Protein AF-A0A2D4QZD1-F1 (afdb_monomer_lite)

Radius of gyration: 16.01 Å; chains: 1; bounding box: 32×24×40 Å

Foldseek 3Di:
DVCPVVVVVVVVVVVVLCVVLVPDVPSDDQADPQLPDPVQADPVSAGVPQRHHRRGDRNDD

Sequence (61 aa):
MNYLVPILLLVLAFAGIAVKILLKKNGEFAGTCASNNPMFQNDEGSCSFCGAKPNEQCKSD

pLDDT: mean 83.95, std 8.1, range [58.69, 96.31]

Structure (mmCIF, N/CA/C/O backbone):
data_AF-A0A2D4QZD1-F1
#
_entry.id   AF-A0A2D4QZD1-F1
#
loop_
_atom_site.group_PDB
_atom_site.id
_atom_site.type_symbol
_atom_site.label_atom_id
_atom_site.label_alt_id
_atom_site.label_comp_id
_atom_site.label_asym_id
_atom_site.label_entity_id
_atom_site.label_seq_id
_atom_site.pdbx_PDB_ins_code
_atom_site.Cartn_x
_atom_site.Cartn_y
_atom_site.Cartn_z
_atom_site.occupancy
_atom_site.B_iso_or_equiv
_atom_site.auth_seq_id
_atom_site.auth_comp_id
_atom_site.auth_asym_id
_atom_site.auth_atom_id
_atom_site.pdbx_PDB_model_num
ATOM 1 N N . MET A 1 1 ? 19.504 -8.587 -20.526 1.00 63.94 1 MET A N 1
ATOM 2 C CA . MET A 1 1 ? 18.066 -8.760 -20.844 1.00 63.94 1 MET A CA 1
ATOM 3 C C . MET A 1 1 ? 17.203 -9.192 -19.644 1.00 63.94 1 MET A C 1
ATOM 5 O O . MET A 1 1 ? 15.991 -9.156 -19.757 1.00 63.94 1 MET A O 1
ATOM 9 N N . ASN A 1 2 ? 17.764 -9.555 -18.479 1.00 79.69 2 ASN A N 1
ATOM 10 C CA . ASN A 1 2 ? 16.978 -10.095 -17.351 1.00 79.69 2 ASN A CA 1
ATOM 11 C C . ASN A 1 2 ? 16.272 -9.038 -16.468 1.00 79.69 2 ASN A C 1
ATOM 13 O O . ASN A 1 2 ? 15.493 -9.386 -15.591 1.00 79.69 2 ASN A O 1
ATOM 17 N N . TYR A 1 3 ? 16.549 -7.746 -16.678 1.00 88.06 3 TYR A N 1
ATOM 18 C CA . TYR A 1 3 ? 16.035 -6.658 -15.831 1.00 88.06 3 TYR A CA 1
ATOM 19 C C . TYR A 1 3 ? 14.802 -5.950 -16.407 1.00 88.06 3 TYR A C 1
ATOM 21 O O . TYR A 1 3 ? 14.157 -5.183 -15.703 1.00 88.06 3 TYR A O 1
ATOM 29 N N . LEU A 1 4 ? 14.432 -6.217 -17.664 1.00 93.62 4 LEU A N 1
ATOM 30 C CA . LEU A 1 4 ? 13.275 -5.565 -18.289 1.00 93.62 4 LEU A CA 1
ATOM 31 C C . LEU A 1 4 ? 11.958 -5.981 -17.630 1.00 93.62 4 LEU A C 1
ATOM 33 O O . LEU A 1 4 ? 11.101 -5.137 -17.405 1.00 93.62 4 LEU A O 1
ATOM 37 N N . VAL A 1 5 ? 11.819 -7.260 -17.274 1.00 94.56 5 VAL A N 1
ATOM 38 C CA . VAL A 1 5 ? 10.621 -7.786 -16.603 1.00 94.56 5 VAL A CA 1
ATOM 39 C C . VAL A 1 5 ? 10.411 -7.153 -15.219 1.00 94.56 5 VAL A C 1
ATOM 41 O O . VAL A 1 5 ? 9.325 -6.619 -14.993 1.00 94.56 5 VAL A O 1
ATOM 44 N N . PRO A 1 6 ? 11.398 -7.132 -14.296 1.00 94.88 6 PRO A N 1
ATOM 45 C CA . PRO A 1 6 ? 11.194 -6.492 -12.997 1.00 94.88 6 PRO A CA 1
ATOM 46 C C . PRO A 1 6 ? 10.980 -4.976 -13.110 1.00 94.88 6 PRO A C 1
ATOM 48 O O . PRO A 1 6 ? 10.141 -4.439 -12.392 1.00 94.88 6 PRO A O 1
ATOM 51 N N . ILE A 1 7 ? 11.664 -4.289 -14.035 1.00 96.31 7 ILE A N 1
ATOM 52 C CA . ILE A 1 7 ? 11.442 -2.851 -14.269 1.00 96.31 7 ILE A CA 1
ATOM 53 C C . ILE A 1 7 ? 10.018 -2.597 -14.776 1.00 96.31 7 ILE A C 1
ATOM 55 O O . ILE A 1 7 ? 9.340 -1.703 -14.272 1.00 96.31 7 ILE A O 1
ATOM 59 N N . LEU A 1 8 ? 9.538 -3.397 -15.732 1.00 95.88 8 LEU A N 1
ATOM 60 C CA . LEU A 1 8 ? 8.182 -3.281 -16.261 1.00 95.88 8 LEU A CA 1
ATOM 61 C C . LEU A 1 8 ? 7.133 -3.473 -15.158 1.00 95.88 8 LEU A C 1
ATOM 63 O O . LEU A 1 8 ? 6.220 -2.660 -15.039 1.00 95.88 8 LEU A O 1
ATOM 67 N N . LEU A 1 9 ? 7.279 -4.508 -14.324 1.00 95.56 9 LEU A N 1
ATOM 68 C CA . LEU A 1 9 ? 6.365 -4.760 -13.206 1.00 95.56 9 LEU A CA 1
ATOM 69 C C . LEU A 1 9 ? 6.369 -3.616 -12.186 1.00 95.56 9 LEU A C 1
ATOM 71 O O . LEU A 1 9 ? 5.308 -3.238 -11.689 1.00 95.56 9 LEU A O 1
ATOM 75 N N . LEU A 1 10 ? 7.537 -3.032 -11.911 1.00 95.62 10 LEU A N 1
ATOM 76 C CA . LEU A 1 10 ? 7.653 -1.897 -11.002 1.00 95.62 10 LEU A CA 1
ATOM 77 C C . LEU A 1 10 ? 6.922 -0.664 -11.555 1.00 95.62 10 LEU A C 1
ATOM 79 O O . LEU A 1 10 ? 6.123 -0.057 -10.841 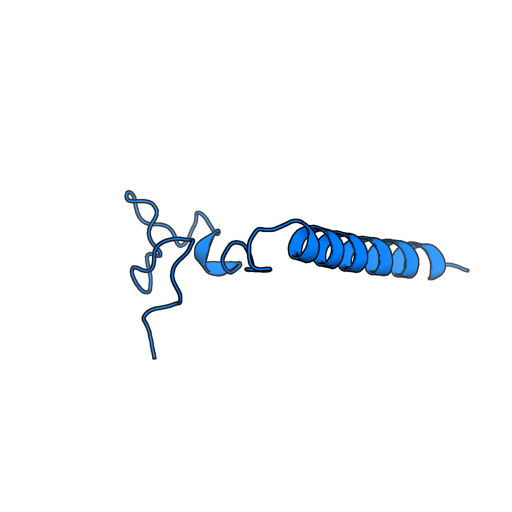1.00 95.62 10 LEU A O 1
ATOM 83 N N . VAL A 1 11 ? 7.129 -0.330 -12.834 1.00 96.31 11 VAL A N 1
ATOM 84 C CA . VAL A 1 11 ? 6.431 0.791 -13.490 1.00 96.31 11 VAL A CA 1
ATOM 85 C C . VAL A 1 11 ? 4.917 0.570 -13.489 1.00 96.31 11 VAL A C 1
ATOM 87 O O . VAL A 1 11 ? 4.173 1.496 -13.167 1.00 96.31 11 VAL A O 1
ATOM 90 N N . LEU A 1 12 ? 4.451 -0.647 -13.783 1.00 95.94 12 LEU A N 1
ATOM 91 C CA . LEU A 1 12 ? 3.022 -0.975 -13.758 1.00 95.94 12 LEU A CA 1
ATOM 92 C C . LEU A 1 12 ? 2.410 -0.811 -12.360 1.00 95.94 12 LEU A C 1
ATOM 94 O O . LEU A 1 12 ? 1.304 -0.282 -12.242 1.00 95.94 12 LEU A O 1
ATOM 98 N N . ALA A 1 13 ? 3.126 -1.200 -11.302 1.00 93.25 13 ALA A N 1
ATOM 99 C CA . ALA A 1 13 ? 2.661 -1.019 -9.929 1.00 93.25 13 ALA A CA 1
ATOM 100 C C . ALA A 1 13 ? 2.479 0.469 -9.577 1.00 93.25 13 ALA A C 1
ATOM 102 O O . ALA A 1 13 ? 1.417 0.866 -9.091 1.00 93.25 13 ALA A O 1
ATOM 103 N N . PHE A 1 14 ? 3.474 1.312 -9.878 1.00 92.75 14 PHE A N 1
ATOM 104 C CA . PHE A 1 14 ? 3.384 2.754 -9.625 1.00 92.75 14 PHE A CA 1
ATOM 105 C C . PHE A 1 14 ? 2.315 3.438 -10.483 1.00 92.75 14 PHE A C 1
ATOM 107 O O . PHE A 1 14 ? 1.562 4.269 -9.971 1.00 92.75 14 PHE A O 1
ATOM 114 N N . ALA A 1 15 ? 2.194 3.057 -11.758 1.00 93.88 15 ALA A N 1
ATOM 115 C CA . ALA A 1 15 ? 1.147 3.564 -12.640 1.00 93.88 15 ALA A CA 1
ATOM 116 C C . ALA A 1 15 ? -0.254 3.226 -12.102 1.00 93.88 15 ALA A C 1
ATOM 118 O O . ALA A 1 15 ? -1.127 4.094 -12.063 1.00 93.88 15 ALA A O 1
ATOM 119 N N . GLY A 1 16 ? -0.460 2.000 -11.610 1.00 90.50 16 GLY A N 1
ATOM 120 C CA . GLY A 1 16 ? -1.724 1.582 -11.002 1.00 90.50 16 GLY A CA 1
ATOM 121 C C . GLY A 1 16 ? -2.090 2.388 -9.750 1.00 90.50 16 GLY A C 1
ATOM 122 O O . GLY A 1 16 ? -3.240 2.803 -9.595 1.00 90.50 16 GLY A O 1
ATOM 123 N N . ILE A 1 17 ? -1.114 2.669 -8.879 1.00 88.25 17 ILE A N 1
ATOM 124 C CA . ILE A 1 17 ? -1.324 3.506 -7.686 1.00 88.25 17 ILE A CA 1
ATOM 125 C C . ILE A 1 17 ? -1.687 4.943 -8.092 1.00 88.25 17 ILE A C 1
ATOM 127 O O . ILE A 1 17 ? -2.633 5.508 -7.540 1.00 88.25 17 ILE A O 1
ATOM 131 N N . ALA A 1 18 ? -0.993 5.514 -9.080 1.00 88.12 18 ALA A N 1
ATOM 132 C CA . ALA A 1 18 ? -1.25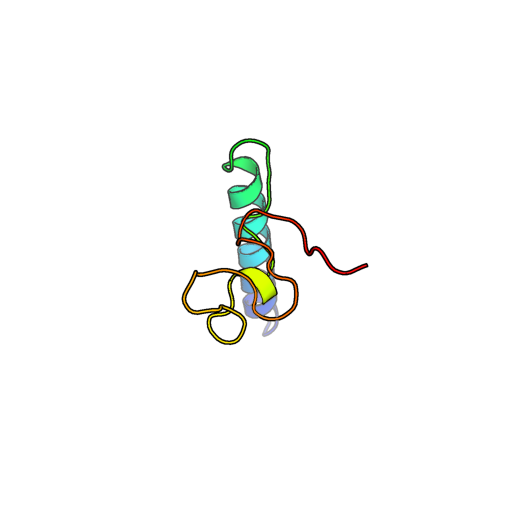3 6.870 -9.564 1.00 88.12 18 ALA A CA 1
ATOM 133 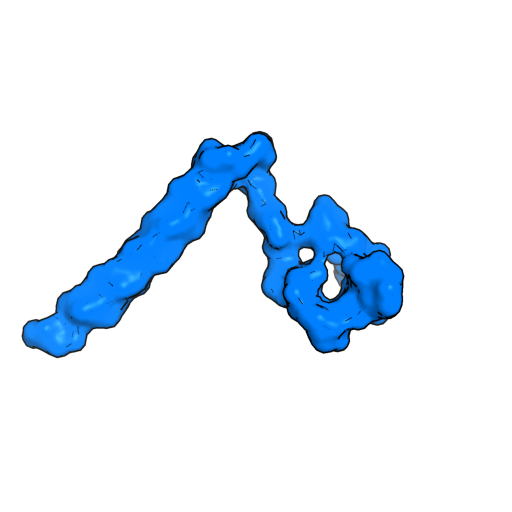C C . ALA A 1 18 ? -2.661 7.012 -10.165 1.00 88.12 18 ALA A C 1
ATOM 135 O O . ALA A 1 18 ? -3.400 7.928 -9.802 1.00 88.12 18 ALA A O 1
ATOM 136 N N . VAL A 1 19 ? -3.076 6.069 -11.019 1.00 89.31 19 VAL A N 1
ATOM 137 C CA . VAL A 1 19 ? -4.432 6.053 -11.595 1.00 89.31 19 VAL A CA 1
ATOM 138 C C . VAL A 1 19 ? -5.490 5.954 -10.496 1.00 89.31 19 VAL A C 1
ATOM 140 O O . VAL A 1 19 ? -6.486 6.675 -10.532 1.00 89.31 19 VAL A O 1
ATOM 143 N N . LYS A 1 20 ? -5.267 5.122 -9.473 1.00 83.88 20 LYS A N 1
ATOM 144 C CA . LYS A 1 20 ? -6.196 4.985 -8.343 1.00 83.88 20 LYS A CA 1
ATOM 145 C C . LYS A 1 20 ? -6.395 6.300 -7.578 1.00 83.88 20 LYS A C 1
ATOM 147 O O . LYS A 1 20 ? -7.509 6.563 -7.135 1.00 83.88 20 LYS A O 1
ATOM 152 N N . ILE A 1 21 ? -5.348 7.115 -7.428 1.00 84.56 21 ILE A N 1
ATOM 153 C CA . ILE A 1 21 ? -5.430 8.435 -6.779 1.00 84.56 21 ILE A CA 1
ATOM 154 C C . ILE A 1 21 ? -6.265 9.396 -7.631 1.00 84.56 21 ILE A C 1
ATOM 156 O O . ILE A 1 21 ? -7.162 10.043 -7.099 1.00 84.56 21 ILE A O 1
ATOM 160 N N . LEU A 1 22 ? -6.037 9.435 -8.949 1.00 84.12 22 LEU A N 1
ATOM 161 C CA . LEU A 1 22 ? -6.804 10.288 -9.869 1.00 84.12 22 LEU A CA 1
ATOM 162 C C . LEU A 1 22 ? -8.296 9.924 -9.912 1.00 84.12 22 LEU A C 1
ATOM 164 O O . LEU A 1 22 ? -9.143 10.800 -10.058 1.00 84.12 22 LEU A O 1
ATOM 168 N N . LEU A 1 23 ? -8.621 8.637 -9.773 1.00 87.12 23 LEU A N 1
ATOM 169 C CA . LEU A 1 23 ? -10.001 8.147 -9.758 1.00 87.12 23 LEU A CA 1
ATOM 170 C C . LEU A 1 23 ? -10.687 8.287 -8.391 1.00 87.12 23 LEU A C 1
ATOM 172 O O . LEU A 1 23 ? -11.903 8.105 -8.296 1.00 87.12 23 LEU A O 1
ATOM 176 N N . LYS A 1 24 ? -9.945 8.587 -7.321 1.00 78.94 24 LYS A N 1
ATOM 177 C CA . LYS A 1 24 ? -10.520 8.725 -5.984 1.00 78.94 24 LYS A CA 1
ATOM 178 C C . LYS A 1 24 ? -10.995 10.158 -5.752 1.00 78.94 24 LYS A C 1
ATOM 180 O O . LYS A 1 24 ? -10.304 11.125 -6.058 1.00 78.94 24 LYS A O 1
ATOM 185 N N . LYS A 1 25 ? -12.199 10.300 -5.188 1.00 68.06 25 LYS A N 1
ATOM 186 C CA . LYS A 1 25 ? -12.787 11.602 -4.845 1.00 68.06 25 LYS A CA 1
ATOM 187 C C . LYS A 1 25 ? -11.820 12.353 -3.915 1.00 68.06 25 LYS A C 1
ATOM 189 O O . LYS A 1 25 ? -11.372 11.779 -2.929 1.00 68.06 25 LYS A O 1
ATOM 194 N N . ASN A 1 26 ? -11.468 13.585 -4.288 1.00 74.88 26 ASN A N 1
ATOM 195 C CA . ASN A 1 26 ? -10.473 14.453 -3.636 1.00 74.88 26 ASN A CA 1
ATOM 196 C C . ASN A 1 26 ? -9.003 13.978 -3.674 1.00 74.88 26 ASN A C 1
ATOM 198 O O . ASN A 1 26 ? -8.169 14.559 -2.986 1.00 74.88 26 ASN A O 1
ATOM 202 N N . GLY A 1 27 ? -8.654 12.947 -4.452 1.00 71.88 27 GLY A N 1
ATOM 203 C CA . GLY A 1 27 ? -7.267 12.470 -4.544 1.00 71.88 27 GLY A CA 1
ATOM 204 C C . GLY A 1 27 ? -6.714 11.875 -3.241 1.00 71.88 27 GLY A C 1
ATOM 205 O O . GLY A 1 27 ? -5.503 11.750 -3.078 1.00 71.88 27 GLY A O 1
ATOM 206 N N . GLU A 1 28 ? -7.584 11.517 -2.294 1.00 76.81 28 GLU A N 1
ATOM 207 C CA . GLU A 1 28 ? -7.175 11.073 -0.961 1.00 76.81 28 GLU A CA 1
ATOM 208 C C . GLU A 1 28 ? -6.677 9.626 -0.982 1.00 76.81 28 GLU A C 1
ATOM 210 O O . GLU A 1 28 ? -7.327 8.729 -1.523 1.00 76.81 28 GLU A O 1
ATOM 215 N N . PHE A 1 29 ? -5.565 9.334 -0.313 1.00 76.38 29 PHE A N 1
ATOM 216 C CA . PHE A 1 29 ? -5.097 7.958 -0.148 1.00 76.38 29 PHE A CA 1
ATOM 217 C C . PHE A 1 29 ? -6.034 7.169 0.796 1.00 76.38 29 PHE A C 1
ATOM 219 O O . PHE A 1 29 ? -6.631 7.733 1.706 1.00 76.38 29 PHE A O 1
ATOM 226 N N . ALA A 1 30 ? -6.277 5.875 0.548 1.00 76.31 30 ALA A N 1
ATOM 227 C CA . ALA A 1 30 ? -7.280 5.070 1.278 1.00 76.31 30 ALA A CA 1
ATOM 228 C C . ALA A 1 30 ? -6.748 4.481 2.594 1.00 76.31 30 ALA A C 1
ATOM 230 O O . ALA A 1 30 ? -6.793 3.267 2.789 1.00 76.31 30 ALA A O 1
ATOM 231 N N . GLY A 1 31 ? -6.221 5.349 3.456 1.00 73.12 31 GLY A N 1
ATOM 232 C CA . GLY A 1 31 ? -5.588 4.947 4.710 1.00 73.12 31 GLY A CA 1
ATOM 233 C C . GLY A 1 31 ? -4.164 4.427 4.508 1.00 73.12 31 GLY A C 1
ATOM 234 O O . GLY A 1 31 ? -3.741 4.091 3.401 1.00 73.12 31 GLY A O 1
ATOM 235 N N . THR A 1 32 ? -3.389 4.394 5.584 1.00 77.00 32 THR A N 1
ATOM 236 C CA . THR A 1 32 ? -1.998 3.919 5.569 1.00 77.00 32 THR A CA 1
ATOM 237 C C . THR A 1 32 ? -1.931 2.402 5.758 1.00 77.00 32 THR A C 1
ATOM 239 O O . THR A 1 32 ? -2.890 1.771 6.205 1.00 77.00 32 THR A O 1
ATOM 242 N N . CYS A 1 33 ? -0.781 1.790 5.454 1.00 76.00 33 CYS A N 1
ATOM 243 C CA . CYS A 1 33 ? -0.576 0.353 5.669 1.00 76.00 33 CYS A CA 1
ATOM 244 C C . CYS A 1 33 ? -0.864 -0.074 7.118 1.00 76.00 33 CYS A C 1
ATOM 246 O O . CYS A 1 33 ? -1.397 -1.156 7.332 1.00 76.00 33 CYS A O 1
ATOM 248 N N . ALA A 1 34 ? -0.564 0.779 8.102 1.00 80.12 34 ALA A N 1
ATOM 249 C CA . ALA A 1 34 ? -0.849 0.497 9.507 1.00 80.12 34 ALA A CA 1
ATOM 250 C C . ALA A 1 34 ? -2.358 0.483 9.800 1.00 80.12 34 ALA A C 1
ATOM 252 O O . ALA A 1 34 ? -2.852 -0.438 10.439 1.00 80.12 34 ALA A O 1
ATOM 253 N N . SER A 1 35 ? -3.092 1.459 9.263 1.00 75.25 35 SER A N 1
ATOM 254 C CA . SER A 1 35 ? -4.544 1.610 9.425 1.00 75.25 35 SER A CA 1
ATOM 255 C C . SER A 1 35 ? -5.351 0.448 8.834 1.00 75.25 35 SER A C 1
ATOM 257 O O . SER A 1 35 ? -6.425 0.128 9.331 1.00 75.25 35 SER A O 1
ATOM 259 N N . ASN A 1 36 ? -4.861 -0.168 7.758 1.00 81.69 36 ASN A N 1
ATOM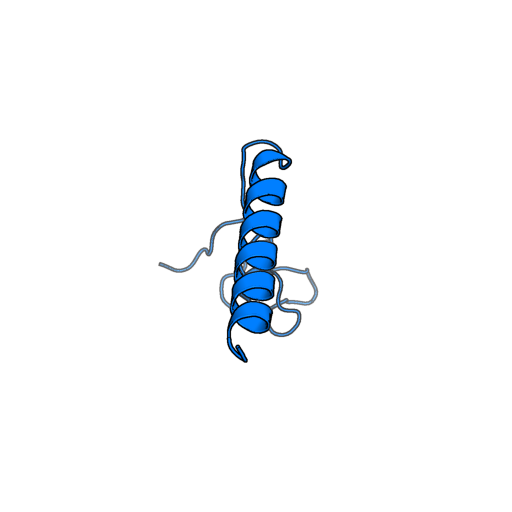 260 C CA . ASN A 1 36 ? -5.554 -1.264 7.073 1.00 81.69 36 ASN A CA 1
ATOM 261 C C . ASN A 1 36 ? -5.047 -2.655 7.494 1.00 81.69 36 ASN A C 1
ATOM 263 O O . ASN A 1 36 ? -5.521 -3.663 6.968 1.00 81.69 36 ASN A O 1
ATOM 267 N N . ASN A 1 37 ? -4.076 -2.738 8.409 1.00 85.94 37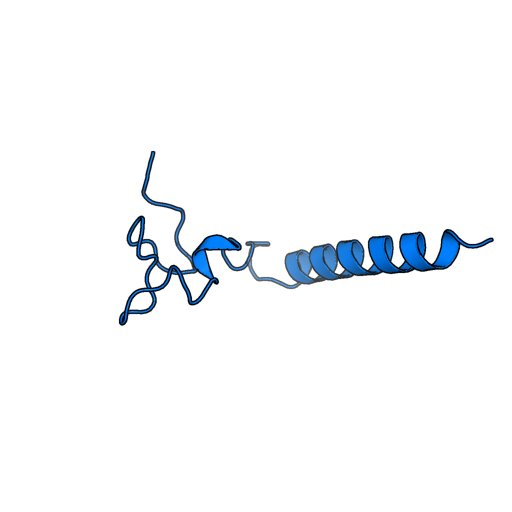 ASN A N 1
ATOM 268 C CA . ASN A 1 37 ? -3.534 -4.012 8.867 1.00 85.94 37 ASN A CA 1
ATOM 269 C C . ASN A 1 37 ? -4.469 -4.640 9.917 1.00 85.94 37 ASN A C 1
ATOM 271 O O . ASN A 1 37 ? -4.673 -4.030 10.965 1.00 85.94 37 ASN A O 1
ATOM 275 N N . PRO A 1 38 ? -5.016 -5.852 9.710 1.00 87.38 38 PRO A N 1
ATOM 276 C CA . PRO A 1 38 ? -5.884 -6.512 10.692 1.00 87.38 38 PRO A CA 1
ATOM 277 C C . PRO A 1 38 ? -5.208 -6.744 12.047 1.00 87.38 38 PRO A C 1
ATOM 279 O O . PRO A 1 38 ? -5.883 -6.750 13.066 1.00 87.38 38 PRO A O 1
ATOM 282 N N . MET A 1 39 ? -3.879 -6.875 12.08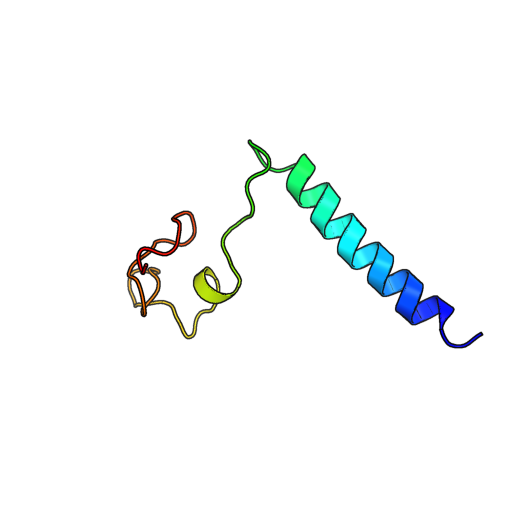6 1.00 87.75 39 MET A N 1
ATOM 283 C CA . MET A 1 39 ? -3.145 -7.061 13.344 1.00 87.75 39 MET A CA 1
ATOM 284 C C . MET A 1 39 ? -3.121 -5.799 14.225 1.00 87.75 39 MET A C 1
ATOM 286 O O . MET A 1 39 ? -2.940 -5.898 15.434 1.00 87.75 39 MET A O 1
ATOM 290 N N . PHE A 1 40 ? -3.328 -4.620 13.631 1.00 84.81 40 PHE A N 1
ATOM 291 C CA . PHE A 1 40 ? -3.394 -3.343 14.345 1.00 84.81 40 PHE A CA 1
ATOM 292 C C . PHE A 1 40 ? -4.819 -2.798 14.440 1.00 84.81 40 PHE A C 1
ATOM 294 O O . PHE A 1 40 ? -4.983 -1.623 14.739 1.00 84.81 40 PHE A O 1
ATOM 301 N N . GLN A 1 41 ? -5.848 -3.598 14.163 1.00 87.00 41 GLN A N 1
ATOM 302 C CA . GLN A 1 41 ? -7.241 -3.181 14.321 1.00 87.00 41 GLN A CA 1
ATOM 303 C C . GLN A 1 41 ? -7.821 -3.763 15.612 1.00 87.00 41 GLN A C 1
ATOM 305 O O . GLN A 1 41 ? -7.596 -4.926 15.933 1.00 87.00 41 GLN A O 1
ATOM 310 N N . ASN A 1 42 ? -8.567 -2.945 16.350 1.00 86.00 42 ASN A N 1
ATOM 311 C CA . ASN A 1 42 ? -9.399 -3.384 17.468 1.00 86.00 42 ASN A CA 1
ATOM 312 C C . ASN A 1 42 ? -10.695 -4.033 16.956 1.00 86.00 42 ASN A C 1
ATOM 314 O O . ASN A 1 42 ? -11.034 -3.898 15.779 1.00 86.00 42 ASN A O 1
ATOM 318 N N . ASP A 1 43 ? -11.484 -4.623 17.859 1.00 84.25 43 ASP A N 1
ATOM 319 C CA . ASP A 1 43 ? -12.808 -5.194 17.549 1.00 84.25 43 ASP A CA 1
ATOM 320 C C . ASP A 1 43 ? -13.782 -4.179 16.912 1.00 84.25 43 ASP A C 1
ATOM 322 O O . ASP A 1 43 ? -14.689 -4.548 16.170 1.00 84.25 43 ASP A O 1
ATOM 326 N N . GLU A 1 44 ? -13.568 -2.880 17.148 1.00 81.31 44 GLU A N 1
ATOM 327 C CA . GLU A 1 44 ? -14.342 -1.775 16.563 1.00 81.31 44 GLU A CA 1
ATOM 328 C C . GLU A 1 44 ? -13.821 -1.305 15.185 1.00 81.31 44 GLU A C 1
ATOM 330 O O . GLU A 1 44 ? -14.349 -0.350 14.609 1.00 81.31 44 GLU A O 1
ATOM 335 N N . GLY A 1 45 ? -12.763 -1.928 14.650 1.00 81.38 45 GLY A N 1
ATOM 336 C CA . GLY A 1 45 ? -12.137 -1.559 13.371 1.00 81.38 45 GLY A CA 1
ATOM 337 C C . GLY A 1 45 ? -11.293 -0.277 13.414 1.00 81.38 45 GLY A C 1
ATOM 338 O O . GLY A 1 45 ? -10.957 0.287 12.372 1.00 81.38 45 GLY A O 1
ATOM 339 N N . SER A 1 46 ? -10.968 0.217 14.612 1.00 85.94 46 SER A N 1
ATOM 340 C CA . SER A 1 46 ? -10.051 1.342 14.836 1.00 85.94 46 SER A CA 1
ATOM 341 C C . SER A 1 46 ? -8.621 0.852 15.074 1.00 85.94 46 SER A C 1
ATOM 343 O O . SER A 1 46 ? -8.418 -0.270 15.529 1.00 85.94 46 SER A O 1
ATOM 345 N N . CYS A 1 47 ? -7.621 1.687 14.788 1.00 86.50 47 CYS A N 1
ATOM 346 C CA . CYS A 1 47 ? -6.220 1.368 15.057 1.00 86.50 47 CYS A CA 1
ATOM 347 C C . CYS A 1 47 ? -5.993 1.111 16.561 1.00 86.50 47 CYS A C 1
ATOM 349 O O . CYS A 1 47 ? -6.277 1.983 17.381 1.00 86.50 47 CYS A O 1
ATOM 351 N N . SER A 1 48 ? -5.438 -0.041 16.932 1.00 87.69 48 SER A N 1
ATOM 352 C CA . SER A 1 48 ? -5.155 -0.447 18.316 1.00 87.69 48 SER A CA 1
ATOM 353 C C . SER A 1 48 ? -4.078 0.382 19.003 1.00 87.69 48 SER A C 1
ATOM 355 O O . SER A 1 48 ? -4.025 0.428 20.228 1.00 87.69 48 SER A O 1
ATOM 357 N N . PHE A 1 49 ? -3.255 1.085 18.225 1.00 85.94 49 PHE A N 1
ATOM 358 C CA . PHE A 1 49 ? -2.187 1.930 18.747 1.00 85.94 49 PHE A CA 1
ATOM 359 C C . PHE A 1 49 ? -2.631 3.375 19.020 1.00 85.94 49 PHE A C 1
ATOM 361 O O . PHE A 1 49 ? -2.317 3.926 20.068 1.00 85.94 49 PHE A O 1
ATOM 368 N N . CYS A 1 50 ? -3.361 4.000 18.089 1.00 86.25 50 CYS A N 1
ATOM 369 C CA . CYS A 1 50 ? -3.720 5.425 18.175 1.00 86.25 50 CYS A CA 1
ATOM 370 C C . CYS A 1 50 ? -5.233 5.703 18.190 1.00 86.25 50 CYS A C 1
ATOM 372 O O . CYS A 1 50 ? -5.642 6.858 18.283 1.00 86.25 50 CYS A O 1
ATOM 374 N N . GLY A 1 51 ? -6.088 4.686 18.041 1.00 85.62 51 GLY A N 1
ATOM 375 C CA . GLY A 1 51 ? -7.548 4.840 18.026 1.00 85.62 51 GLY A CA 1
ATOM 376 C C . GLY A 1 51 ? -8.108 5.598 16.812 1.00 85.62 51 GLY A C 1
ATOM 377 O O . GLY A 1 51 ? -9.264 6.031 16.827 1.00 85.62 51 GLY A O 1
ATOM 378 N N . ALA A 1 52 ? -7.307 5.820 15.766 1.00 86.56 52 ALA A N 1
ATOM 379 C CA . ALA A 1 52 ? -7.774 6.412 14.513 1.00 86.56 52 ALA A CA 1
ATOM 380 C C . ALA A 1 52 ? -8.617 5.406 13.716 1.00 86.56 52 ALA A C 1
ATOM 382 O O . ALA A 1 52 ? -8.273 4.222 13.636 1.00 86.56 52 ALA A O 1
ATOM 383 N N . LYS A 1 53 ? -9.718 5.868 13.114 1.00 85.00 53 LYS A N 1
ATOM 384 C CA . LYS A 1 53 ? -10.458 5.076 12.117 1.00 85.00 53 LYS A CA 1
ATOM 385 C C . LYS A 1 53 ? -9.674 4.996 10.799 1.00 85.00 53 LYS A C 1
ATOM 387 O O . LYS A 1 53 ? -8.823 5.850 10.564 1.00 85.00 53 LYS A O 1
ATOM 392 N N . PRO A 1 54 ? -9.999 4.062 9.884 1.00 77.81 54 PRO A N 1
ATOM 393 C CA . PRO A 1 54 ? -9.204 3.876 8.670 1.00 77.81 54 PRO A CA 1
ATOM 394 C C . PRO A 1 54 ? -9.089 5.086 7.726 1.00 77.81 54 PRO A C 1
ATOM 396 O O . PRO A 1 54 ? -8.165 5.182 6.923 1.00 77.81 54 PRO A O 1
ATOM 399 N N . ASN A 1 55 ? -10.039 6.018 7.822 1.00 78.12 55 ASN A N 1
ATOM 400 C CA . ASN A 1 55 ? -10.054 7.266 7.055 1.00 78.12 55 ASN A CA 1
ATOM 401 C C . ASN A 1 55 ? -9.602 8.485 7.881 1.00 78.12 55 ASN A C 1
ATOM 403 O O . ASN A 1 55 ? -9.702 9.611 7.404 1.00 78.12 55 ASN A O 1
ATOM 407 N N . GLU A 1 56 ? -9.150 8.287 9.120 1.00 79.94 56 GLU A N 1
ATOM 408 C CA . GLU A 1 56 ? -8.600 9.344 9.967 1.00 79.94 56 GLU A CA 1
ATOM 409 C C . GLU A 1 56 ? -7.070 9.310 9.941 1.00 79.94 56 GLU A C 1
ATOM 411 O O . GLU A 1 56 ? -6.442 8.271 9.730 1.00 79.94 56 GLU A O 1
ATOM 416 N N . GLN A 1 57 ? -6.458 10.468 10.179 1.00 81.44 57 GLN A N 1
ATOM 417 C CA . GLN A 1 57 ? -5.019 10.541 10.403 1.00 81.44 57 GLN A CA 1
ATOM 418 C C . GLN A 1 57 ? -4.660 9.923 11.759 1.00 81.44 57 GLN A C 1
ATOM 420 O O . GLN A 1 57 ? -5.485 9.866 12.675 1.00 81.44 57 GLN A O 1
ATOM 425 N N . CYS A 1 58 ? -3.417 9.452 11.879 1.00 83.31 58 CYS A N 1
ATOM 426 C CA . CYS A 1 58 ? -2.898 8.935 13.139 1.00 83.31 58 CYS A CA 1
ATOM 427 C C . CYS A 1 58 ? -3.000 10.022 14.218 1.00 83.31 58 CYS A C 1
ATOM 429 O O . CYS A 1 58 ? -2.594 11.154 13.981 1.00 83.31 58 CYS A O 1
ATOM 431 N N . LYS A 1 59 ? -3.563 9.679 15.381 1.00 82.56 59 LYS A N 1
ATOM 432 C CA . LYS A 1 59 ? -3.799 10.623 16.490 1.00 82.56 59 LYS A CA 1
ATOM 433 C C . LYS A 1 59 ? -2.607 10.759 17.445 1.00 82.56 59 LYS A C 1
ATOM 435 O O . LYS A 1 59 ? -2.711 11.477 18.429 1.00 82.56 59 LYS A O 1
ATOM 440 N N . SER A 1 60 ? -1.523 10.027 17.200 1.00 71.25 60 SER A N 1
ATOM 441 C CA . SER A 1 60 ? -0.283 10.140 17.969 1.00 71.25 60 SER A CA 1
ATOM 442 C C . SER A 1 60 ? 0.613 11.205 17.339 1.00 71.25 60 SER A C 1
ATOM 444 O O . SER A 1 60 ? 0.882 11.105 16.139 1.00 71.25 60 SER A O 1
ATOM 446 N N . ASP A 1 61 ? 1.066 12.169 18.140 1.00 58.69 61 ASP A N 1
ATOM 447 C CA . ASP A 1 61 ? 2.191 13.055 17.808 1.00 58.69 61 ASP A CA 1
ATOM 448 C C . ASP A 1 61 ? 3.508 12.273 17.648 1.00 58.69 61 ASP A C 1
ATOM 450 O O . ASP A 1 61 ? 3.705 11.275 18.388 1.00 58.69 61 ASP A O 1
#

Secondary structure (DSSP, 8-state):
-TTHHHHHHHHHHHHHHHHHHHHSGGG-----TTTT-GGGB-TTSSBTTT---TTSPP---